Protein AF-A0A8D8B4H6-F1 (afdb_monomer_lite)

Radius of gyration: 25.86 Å; chains: 1; bounding box: 48×28×77 Å

Structure (mmCIF, N/CA/C/O backbone):
data_AF-A0A8D8B4H6-F1
#
_entry.id   AF-A0A8D8B4H6-F1
#
loop_
_atom_site.group_PDB
_atom_site.id
_atom_site.ty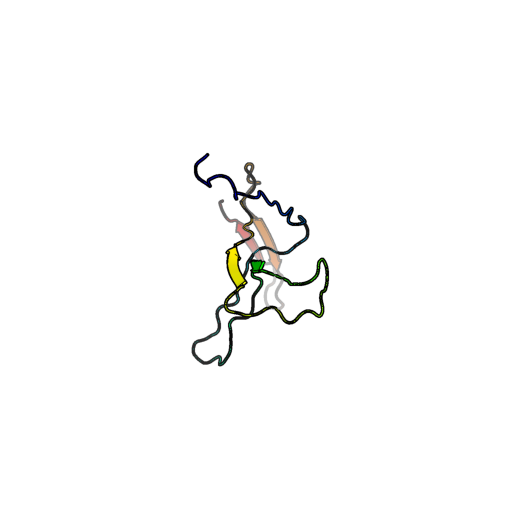pe_symbol
_atom_site.label_atom_id
_atom_site.label_alt_id
_atom_site.label_comp_id
_atom_site.label_asym_id
_atom_site.label_entity_id
_atom_site.label_seq_id
_atom_site.pdbx_PDB_ins_code
_atom_site.Cartn_x
_atom_site.Cartn_y
_atom_site.Cartn_z
_atom_site.occupancy
_atom_site.B_iso_or_equiv
_atom_site.auth_seq_id
_atom_site.auth_comp_id
_atom_site.auth_asym_id
_atom_site.auth_atom_id
_atom_site.pdbx_PDB_model_num
ATOM 1 N N . LYS A 1 1 ? 2.030 12.929 -30.923 1.00 80.94 1 LYS A N 1
ATOM 2 C CA . LYS A 1 1 ? 1.800 12.480 -29.520 1.00 80.94 1 LYS A CA 1
ATOM 3 C C . LYS A 1 1 ? 2.876 13.096 -28.625 1.00 80.94 1 LYS A C 1
ATOM 5 O O . LYS A 1 1 ? 3.975 13.288 -29.121 1.00 80.94 1 LYS A O 1
ATOM 10 N N . LYS A 1 2 ? 2.605 13.389 -27.341 1.00 93.81 2 LYS A N 1
ATOM 11 C CA . LYS A 1 2 ? 3.592 14.022 -26.431 1.00 93.81 2 LYS A CA 1
ATOM 12 C C . LYS A 1 2 ? 4.883 13.198 -26.249 1.00 93.81 2 LYS A C 1
ATOM 14 O O . LYS A 1 2 ? 5.935 13.782 -26.053 1.00 93.81 2 LYS A O 1
ATOM 19 N N . ALA A 1 3 ? 4.795 11.869 -26.339 1.00 91.19 3 ALA A N 1
ATOM 20 C CA . ALA A 1 3 ? 5.911 10.945 -26.108 1.00 91.19 3 ALA A CA 1
ATOM 21 C C . ALA A 1 3 ? 6.768 10.612 -27.354 1.00 91.19 3 ALA A C 1
ATOM 23 O O . ALA A 1 3 ? 7.687 9.810 -27.246 1.00 91.19 3 ALA A O 1
ATOM 24 N N . GLY A 1 4 ? 6.484 11.194 -28.526 1.00 95.88 4 GLY A N 1
ATOM 25 C CA . GLY A 1 4 ? 7.182 10.837 -29.772 1.00 95.88 4 GLY A CA 1
ATOM 26 C C . GLY A 1 4 ? 6.875 9.416 -30.271 1.00 95.88 4 GLY A C 1
ATOM 27 O O . GLY A 1 4 ? 5.870 8.821 -29.870 1.00 95.88 4 GLY A O 1
ATOM 28 N N . ASP A 1 5 ? 7.731 8.901 -31.159 1.00 96.06 5 ASP A N 1
ATOM 29 C CA . ASP A 1 5 ? 7.512 7.641 -31.893 1.00 96.06 5 ASP A CA 1
ATOM 30 C C . ASP A 1 5 ? 7.974 6.386 -31.132 1.00 96.06 5 ASP A C 1
ATOM 32 O O . ASP A 1 5 ? 7.489 5.295 -31.403 1.00 96.06 5 ASP A O 1
ATOM 36 N N . GLN A 1 6 ? 8.862 6.539 -30.144 1.00 94.25 6 GLN A N 1
ATOM 37 C CA . GLN A 1 6 ? 9.387 5.450 -29.298 1.00 94.25 6 GLN A CA 1
ATOM 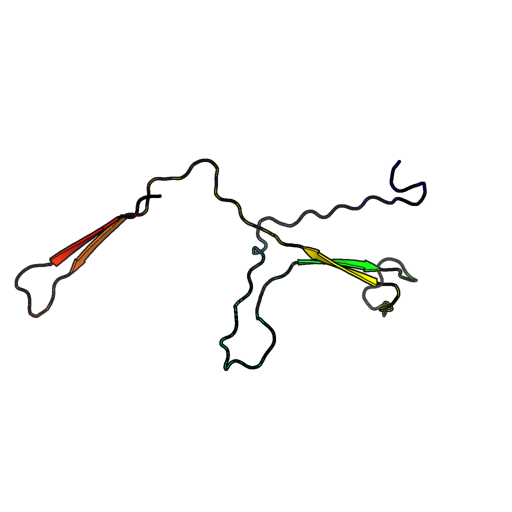38 C C . GLN A 1 6 ? 8.588 5.282 -27.989 1.00 94.25 6 GLN A C 1
ATOM 40 O O . GLN A 1 6 ? 9.084 4.775 -26.985 1.00 94.25 6 GLN A O 1
ATOM 45 N N . GLY A 1 7 ? 7.354 5.790 -27.950 1.00 93.94 7 GLY A N 1
ATOM 46 C CA . GLY A 1 7 ? 6.487 5.688 -26.781 1.00 93.94 7 GLY A CA 1
ATOM 47 C C . GLY A 1 7 ? 5.771 4.341 -26.734 1.00 93.94 7 GLY A C 1
ATOM 48 O O . GLY A 1 7 ? 4.856 4.111 -27.526 1.00 93.94 7 GLY A O 1
ATOM 49 N N . HIS A 1 8 ? 6.122 3.501 -25.762 1.00 94.31 8 HIS A N 1
ATOM 50 C CA . HIS A 1 8 ? 5.491 2.197 -25.548 1.00 94.31 8 HIS A CA 1
ATOM 51 C C . HIS A 1 8 ? 4.586 2.223 -24.304 1.00 94.31 8 HIS A C 1
ATOM 53 O O . HIS A 1 8 ? 5.052 2.588 -23.221 1.00 94.31 8 HIS A O 1
ATOM 59 N N . PRO A 1 9 ? 3.288 1.890 -24.429 1.00 95.44 9 PRO A N 1
ATOM 60 C CA . PRO A 1 9 ? 2.387 1.831 -23.286 1.00 95.44 9 PRO A CA 1
ATOM 61 C C . PRO A 1 9 ? 2.611 0.554 -22.467 1.00 95.44 9 PRO A C 1
ATOM 63 O O . PRO A 1 9 ? 2.918 -0.501 -23.015 1.00 95.44 9 PRO A O 1
ATOM 66 N N . PHE A 1 10 ? 2.381 0.647 -21.160 1.00 95.12 10 PHE A N 1
ATOM 67 C CA . PHE A 1 10 ? 2.344 -0.488 -20.241 1.00 95.12 10 PHE A CA 1
ATOM 68 C C . PHE A 1 10 ? 1.201 -0.300 -19.239 1.00 95.12 10 PHE A C 1
ATOM 70 O O . PHE A 1 10 ? 0.722 0.816 -19.022 1.00 95.12 10 PHE A O 1
ATOM 77 N N . THR A 1 11 ? 0.728 -1.387 -18.636 1.00 96.69 11 THR A N 1
ATOM 78 C CA . THR A 1 11 ? -0.325 -1.360 -17.613 1.00 96.69 11 THR A CA 1
ATOM 79 C C . THR A 1 11 ? -0.119 -2.519 -16.649 1.00 96.69 11 THR A C 1
ATOM 81 O O . THR A 1 11 ? 0.290 -3.601 -17.060 1.00 96.69 11 THR A O 1
ATOM 84 N N . PHE A 1 12 ? -0.398 -2.272 -15.372 1.00 95.56 12 PHE A N 1
ATOM 85 C CA . PHE A 1 12 ? -0.383 -3.279 -14.322 1.00 95.56 12 PHE A CA 1
ATOM 86 C C . PHE A 1 12 ? -1.715 -3.231 -13.584 1.00 95.56 12 PHE A C 1
ATOM 88 O O . PHE A 1 12 ? -2.127 -2.159 -13.137 1.00 95.56 12 PHE A O 1
ATOM 95 N N . ASP A 1 13 ? -2.341 -4.389 -13.409 1.00 96.06 13 ASP A N 1
ATOM 96 C CA . ASP A 1 13 ? -3.500 -4.542 -12.539 1.00 96.06 13 ASP A CA 1
ATOM 97 C C . ASP A 1 13 ? -3.035 -5.039 -11.173 1.00 96.06 13 ASP A C 1
ATOM 99 O O . ASP A 1 13 ? -2.446 -6.113 -11.049 1.00 96.06 13 ASP A O 1
ATOM 103 N N . ILE A 1 14 ? -3.282 -4.246 -10.130 1.00 94.69 14 ILE A N 1
ATOM 104 C CA . ILE A 1 14 ? -2.925 -4.619 -8.760 1.00 94.69 14 ILE A CA 1
ATOM 105 C C . ILE A 1 14 ? -4.072 -5.454 -8.168 1.00 94.69 14 ILE A C 1
ATOM 107 O O . ILE A 1 14 ? -5.183 -4.931 -8.039 1.00 94.69 14 ILE A O 1
ATOM 111 N N . PRO A 1 15 ? -3.839 -6.718 -7.757 1.00 95.19 15 PRO A N 1
ATOM 112 C CA . PRO A 1 15 ? -4.888 -7.541 -7.170 1.00 95.19 15 PRO A CA 1
ATOM 113 C C . PRO A 1 15 ? -5.492 -6.918 -5.905 1.00 95.19 15 PRO A C 1
ATOM 115 O O . PRO A 1 15 ? -4.794 -6.374 -5.046 1.00 95.19 15 PRO A O 1
ATOM 118 N N . VAL A 1 16 ? -6.813 -7.047 -5.760 1.00 91.69 16 VAL A N 1
ATOM 119 C CA . VAL A 1 16 ? -7.582 -6.385 -4.688 1.00 91.69 16 VAL A CA 1
ATOM 120 C C . VAL A 1 16 ? -7.176 -6.867 -3.290 1.00 91.69 16 VAL A C 1
ATOM 122 O O . VAL A 1 16 ? -7.190 -6.088 -2.339 1.00 91.69 16 VAL A O 1
ATOM 125 N N . HIS A 1 17 ? -6.768 -8.133 -3.177 1.00 94.56 17 HIS A N 1
ATOM 126 C CA . HIS A 1 17 ? -6.389 -8.779 -1.919 1.00 94.56 17 HIS A CA 1
ATOM 127 C C . HIS A 1 17 ? -4.982 -8.406 -1.426 1.00 94.56 17 HIS A C 1
ATOM 129 O O . HIS A 1 17 ? -4.586 -8.846 -0.348 1.00 94.56 17 HIS A O 1
ATOM 135 N N . LEU A 1 18 ? -4.220 -7.608 -2.183 1.00 96.56 18 LEU A N 1
ATOM 136 C CA . LEU A 1 18 ? -2.929 -7.125 -1.708 1.00 96.56 18 LEU A CA 1
ATOM 137 C C . LEU A 1 18 ? -3.104 -5.980 -0.693 1.00 96.56 18 LEU A C 1
ATOM 139 O O . LEU A 1 18 ? -4.004 -5.144 -0.842 1.00 96.56 18 LEU A O 1
ATOM 143 N N . PRO A 1 19 ? -2.244 -5.892 0.334 1.00 97.00 19 PRO A N 1
ATOM 144 C CA . PRO A 1 19 ? -2.330 -4.852 1.358 1.00 97.00 19 PRO A CA 1
ATOM 145 C C . PRO A 1 19 ? -2.091 -3.446 0.791 1.00 97.00 19 PRO A C 1
ATOM 147 O O . PRO A 1 19 ? -1.414 -3.270 -0.221 1.00 97.00 19 PRO A O 1
ATOM 150 N N . CYS A 1 20 ? 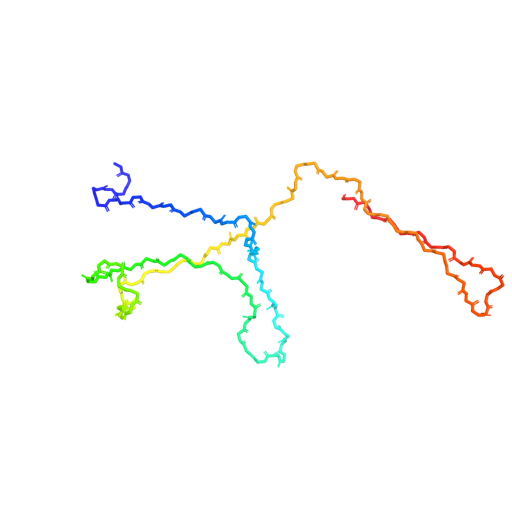-2.648 -2.424 1.441 1.00 97.12 20 CYS A N 1
ATOM 151 C CA . CYS A 1 20 ? -2.329 -1.031 1.117 1.00 97.12 20 CYS A CA 1
ATOM 152 C C . CYS A 1 20 ? -0.905 -0.670 1.556 1.00 97.12 20 CYS A C 1
ATOM 154 O O . CYS A 1 20 ? -0.314 -1.357 2.388 1.00 97.12 20 CYS A O 1
ATOM 156 N N . SER A 1 21 ? -0.373 0.424 1.010 1.00 97.06 21 SER A N 1
ATOM 157 C CA . SER A 1 21 ? 0.928 0.942 1.429 1.00 97.06 21 SER A CA 1
ATOM 158 C C . SER A 1 21 ? 0.854 1.461 2.863 1.00 97.06 21 SER A C 1
ATOM 160 O O . SER A 1 21 ? 0.101 2.395 3.144 1.00 97.06 21 SER A O 1
ATOM 162 N N . VAL A 1 22 ? 1.620 0.844 3.761 1.00 96.50 22 VAL A N 1
ATOM 163 C CA . VAL A 1 22 ? 1.662 1.158 5.196 1.00 96.50 22 VAL A CA 1
ATOM 164 C C . VAL A 1 22 ? 3.096 0.997 5.679 1.00 96.50 22 VAL A C 1
ATOM 166 O O . VAL A 1 22 ? 3.726 -0.018 5.394 1.00 96.50 22 VAL A O 1
ATOM 169 N N . SER A 1 23 ? 3.593 1.960 6.451 1.00 94.25 23 SER A N 1
ATOM 170 C CA . SER A 1 23 ? 4.928 1.902 7.049 1.00 94.25 23 SER A CA 1
ATOM 171 C C . SER A 1 23 ? 4.833 2.164 8.547 1.00 94.25 23 SER A C 1
ATOM 173 O O . SER A 1 23 ? 4.229 3.149 8.974 1.00 94.25 23 SER A O 1
ATOM 175 N N . LEU A 1 24 ? 5.446 1.291 9.340 1.00 92.38 24 LEU A N 1
ATOM 176 C CA . LEU A 1 24 ? 5.656 1.492 10.766 1.00 92.38 24 LEU A CA 1
ATOM 177 C C . LEU A 1 24 ? 6.741 2.550 10.949 1.00 92.38 24 LEU A C 1
ATOM 179 O O . LEU A 1 24 ? 7.849 2.415 10.422 1.00 92.38 24 LEU A O 1
ATOM 183 N N . GLN A 1 25 ? 6.404 3.610 11.678 1.00 89.88 25 GLN A N 1
ATOM 184 C CA . GLN A 1 25 ? 7.365 4.639 12.051 1.00 89.88 25 GLN A CA 1
ATOM 185 C C . GLN A 1 25 ? 8.173 4.137 13.257 1.00 89.88 25 GLN A C 1
ATOM 187 O O . GLN A 1 25 ? 7.560 3.849 14.287 1.00 89.88 25 GLN A O 1
ATOM 192 N N . PRO A 1 26 ? 9.504 3.984 13.133 1.00 89.75 26 PRO A N 1
ATOM 193 C CA . PRO A 1 26 ? 10.354 3.564 14.246 1.00 89.75 26 PRO A CA 1
ATOM 194 C C . PRO A 1 26 ? 10.403 4.638 15.343 1.00 89.75 26 PRO A C 1
ATOM 196 O O . PRO A 1 26 ? 10.269 5.831 15.050 1.00 89.75 26 PRO A O 1
ATOM 199 N N . ALA A 1 27 ? 10.609 4.227 16.597 1.00 91.62 27 ALA A N 1
ATOM 200 C CA . ALA A 1 27 ? 10.893 5.157 17.684 1.00 91.62 27 ALA A CA 1
ATOM 201 C C . ALA A 1 27 ? 12.270 5.823 17.477 1.00 91.62 27 ALA A C 1
ATOM 203 O O . ALA A 1 27 ? 13.116 5.278 16.766 1.00 91.62 27 ALA A O 1
ATOM 204 N N . PRO A 1 28 ? 12.539 6.990 18.090 1.00 89.75 28 PRO A N 1
ATOM 205 C CA . PRO A 1 28 ? 13.845 7.646 17.981 1.00 89.75 28 PRO A CA 1
ATOM 206 C C . PRO A 1 28 ? 15.029 6.758 18.401 1.00 89.75 28 PRO A C 1
ATOM 208 O O . PRO A 1 28 ? 16.121 6.890 17.850 1.00 89.75 28 PRO A O 1
ATOM 211 N N . GLU A 1 29 ? 14.818 5.868 19.371 1.00 92.75 29 GLU A N 1
ATOM 212 C CA . GLU A 1 29 ? 15.793 4.896 19.871 1.00 92.75 29 GLU A CA 1
ATOM 213 C C . GLU A 1 29 ? 15.917 3.622 19.016 1.00 92.75 29 GLU A C 1
ATOM 215 O O . GLU A 1 29 ? 16.876 2.863 19.185 1.00 92.75 29 GLU A O 1
ATOM 220 N N . ASP A 1 30 ? 14.989 3.386 18.085 1.00 89.00 30 ASP A N 1
ATOM 221 C CA . ASP A 1 30 ? 15.003 2.203 17.232 1.00 89.00 30 ASP A CA 1
ATOM 222 C C . ASP A 1 30 ? 16.005 2.380 16.083 1.00 89.00 30 ASP A C 1
ATOM 224 O O . ASP A 1 30 ? 15.846 3.210 15.184 1.00 89.00 30 ASP A O 1
ATOM 228 N N . ALA A 1 31 ? 17.043 1.544 16.065 1.00 82.62 31 ALA A N 1
ATOM 229 C CA . ALA A 1 31 ? 17.977 1.472 14.949 1.00 82.62 31 ALA A CA 1
ATOM 230 C C . ALA A 1 31 ? 17.437 0.544 13.849 1.00 82.62 31 ALA A C 1
ATOM 232 O O . ALA A 1 31 ? 17.218 -0.645 14.076 1.00 82.62 31 ALA A O 1
ATOM 233 N N . GLY A 1 32 ? 17.280 1.050 12.625 1.00 79.81 32 GLY A N 1
ATOM 234 C CA . GLY A 1 32 ? 16.915 0.215 11.480 1.00 79.81 32 GLY A CA 1
ATOM 235 C C . GLY A 1 32 ? 16.215 0.967 10.357 1.00 79.81 32 GLY A C 1
ATOM 236 O O . GLY A 1 32 ? 15.997 2.174 10.420 1.00 79.81 32 GLY A O 1
ATOM 237 N N . LYS A 1 33 ? 15.869 0.234 9.294 1.00 78.81 33 LYS A N 1
ATOM 238 C CA . LYS A 1 33 ? 14.990 0.751 8.239 1.00 78.81 33 LYS A CA 1
ATOM 239 C C . LYS A 1 33 ? 13.529 0.611 8.681 1.00 78.81 33 LYS A C 1
ATOM 241 O O . LYS A 1 33 ? 13.211 -0.395 9.317 1.00 78.81 33 LYS A O 1
ATOM 246 N N . PRO A 1 34 ? 12.642 1.549 8.306 1.00 82.75 34 PRO A N 1
ATOM 247 C CA . PRO A 1 34 ? 11.209 1.403 8.533 1.00 82.75 34 PRO A CA 1
ATOM 248 C C . PRO A 1 34 ? 10.692 0.067 7.990 1.00 82.75 34 PRO A C 1
ATOM 250 O O . PRO A 1 34 ? 11.055 -0.347 6.887 1.00 82.75 34 PRO A O 1
ATOM 253 N N . CYS A 1 35 ? 9.849 -0.604 8.772 1.00 90.62 35 CYS A N 1
ATOM 254 C CA . CYS A 1 35 ? 9.170 -1.825 8.354 1.00 90.62 35 CYS A CA 1
ATOM 255 C C . CYS A 1 35 ? 7.847 -1.441 7.694 1.00 90.62 35 CYS A C 1
ATOM 257 O O . CYS A 1 35 ? 7.060 -0.698 8.277 1.00 90.62 35 CYS A O 1
ATOM 259 N N . GLY A 1 36 ? 7.589 -1.914 6.481 1.00 94.19 36 GLY A N 1
ATOM 260 C CA . GLY A 1 36 ? 6.389 -1.520 5.763 1.00 94.19 36 GLY A CA 1
ATOM 261 C C . GLY A 1 36 ? 6.179 -2.262 4.459 1.00 94.19 36 GLY A C 1
ATOM 262 O O . GLY A 1 36 ? 7.001 -3.071 4.031 1.00 94.19 36 GLY A O 1
ATOM 263 N N . VAL A 1 37 ? 5.044 -1.956 3.846 1.00 95.81 37 VAL A N 1
ATOM 264 C CA . VAL A 1 37 ? 4.642 -2.415 2.524 1.00 95.81 37 VAL A CA 1
ATOM 265 C C . VAL A 1 37 ? 4.670 -1.217 1.584 1.00 95.81 37 VAL A C 1
ATOM 267 O O . VAL A 1 37 ? 3.891 -0.280 1.753 1.00 95.81 37 VAL A O 1
ATOM 270 N N . ASP A 1 38 ? 5.509 -1.293 0.557 1.00 94.88 38 ASP A N 1
ATOM 271 C CA . ASP A 1 38 ? 5.598 -0.320 -0.530 1.00 94.88 38 ASP A CA 1
ATOM 272 C C . ASP A 1 38 ? 5.448 -1.029 -1.878 1.00 94.88 38 ASP A C 1
ATOM 274 O O . ASP A 1 38 ? 5.757 -2.214 -2.009 1.00 94.88 38 ASP A O 1
ATOM 278 N N . TYR A 1 39 ? 4.979 -0.299 -2.890 1.00 96.56 39 TYR A N 1
ATOM 279 C CA . TYR A 1 39 ? 4.900 -0.797 -4.261 1.00 96.56 39 TYR A CA 1
ATOM 280 C C . TYR A 1 39 ? 5.947 -0.067 -5.102 1.00 96.56 39 TYR A C 1
ATOM 282 O O . TYR A 1 39 ? 5.962 1.161 -5.146 1.00 96.56 39 TYR A O 1
ATOM 290 N N . GLU A 1 40 ? 6.821 -0.810 -5.777 1.00 96.19 40 GLU A N 1
ATOM 291 C CA . GLU A 1 40 ? 7.845 -0.261 -6.671 1.00 96.19 40 GLU A CA 1
ATOM 292 C C . GLU A 1 40 ? 7.533 -0.670 -8.112 1.00 96.19 40 GLU A C 1
ATOM 294 O O . GLU A 1 40 ? 7.433 -1.855 -8.425 1.00 96.19 40 GLU A O 1
ATOM 299 N N . VAL A 1 41 ? 7.404 0.317 -9.000 1.00 96.50 41 VAL A N 1
ATOM 300 C CA . VAL A 1 41 ? 7.427 0.097 -10.447 1.00 96.50 41 VAL A CA 1
ATOM 301 C C . VAL A 1 41 ? 8.869 0.241 -10.905 1.00 96.50 41 VAL A C 1
ATOM 303 O O . VAL A 1 41 ? 9.489 1.291 -10.721 1.00 96.50 41 VAL A O 1
ATOM 306 N N . LYS A 1 42 ? 9.402 -0.819 -11.509 1.00 94.44 42 LYS A N 1
ATOM 307 C CA . LYS A 1 42 ? 10.769 -0.874 -12.021 1.00 94.44 42 LYS A CA 1
ATOM 308 C C . LYS A 1 42 ? 10.730 -1.146 -13.519 1.00 94.44 42 LYS A C 1
ATOM 310 O O . LYS A 1 42 ? 10.098 -2.107 -13.944 1.00 94.44 42 LYS A O 1
ATOM 315 N N . ALA A 1 43 ? 11.435 -0.331 -14.293 1.00 94.12 43 ALA A N 1
ATOM 316 C CA . ALA A 1 43 ? 11.698 -0.597 -15.702 1.00 94.12 43 ALA A CA 1
ATOM 317 C C . ALA A 1 43 ? 13.207 -0.645 -15.934 1.00 94.12 43 ALA A C 1
ATOM 319 O O . ALA A 1 43 ? 13.975 0.035 -15.246 1.00 94.12 43 ALA A O 1
ATOM 320 N N . TYR A 1 44 ? 13.627 -1.500 -16.857 1.00 93.38 44 TYR A N 1
ATOM 321 C CA . TYR A 1 44 ? 15.032 -1.711 -17.152 1.00 93.38 44 TYR A CA 1
ATOM 322 C C . TYR A 1 44 ? 15.251 -2.211 -18.577 1.00 93.38 44 TYR A C 1
ATOM 324 O O . TYR A 1 44 ? 14.320 -2.705 -19.209 1.00 93.38 44 TYR A O 1
ATOM 332 N N . ILE A 1 45 ? 16.484 -2.071 -19.063 1.00 92.06 45 ILE A N 1
ATOM 333 C CA . ILE A 1 45 ? 16.942 -2.672 -20.319 1.00 92.06 45 ILE A CA 1
ATOM 334 C C . ILE A 1 45 ? 17.578 -4.028 -19.989 1.00 92.06 45 ILE A C 1
ATOM 336 O O . ILE A 1 45 ? 18.401 -4.113 -19.076 1.00 92.06 45 ILE A O 1
ATOM 340 N N . ALA A 1 46 ? 17.171 -5.070 -20.711 1.00 89.88 46 ALA A N 1
ATOM 341 C CA . ALA A 1 46 ? 17.673 -6.439 -20.594 1.00 89.88 46 ALA A CA 1
ATOM 342 C C . ALA A 1 46 ? 18.238 -6.903 -21.941 1.00 89.88 46 ALA A C 1
ATOM 344 O O . ALA A 1 46 ? 17.828 -6.388 -22.986 1.00 89.88 46 ALA A O 1
ATOM 345 N N . ASN A 1 47 ? 19.177 -7.848 -21.918 1.00 88.00 47 ASN A N 1
ATOM 346 C CA . ASN A 1 47 ? 19.733 -8.436 -23.136 1.00 88.00 47 ASN A CA 1
ATOM 347 C C . ASN A 1 47 ? 18.889 -9.613 -23.640 1.00 88.00 47 ASN A C 1
ATOM 349 O O . ASN A 1 47 ? 18.845 -9.847 -24.847 1.00 88.00 47 ASN A O 1
ATOM 353 N N . GLU A 1 48 ? 18.220 -10.332 -22.735 1.00 86.81 48 GLU A N 1
ATOM 354 C CA . GLU A 1 48 ? 17.347 -11.462 -23.058 1.00 86.81 48 GLU A CA 1
ATOM 355 C C . GLU A 1 48 ? 15.928 -11.238 -22.514 1.00 86.81 48 GLU A C 1
ATOM 357 O O . GLU A 1 48 ? 15.729 -10.686 -21.431 1.00 86.81 48 GLU A O 1
ATOM 362 N N . GLU A 1 49 ? 14.921 -11.672 -23.274 1.00 82.75 49 GLU A N 1
ATOM 363 C CA . GLU A 1 49 ? 13.528 -11.646 -22.822 1.00 82.75 49 GLU A CA 1
ATOM 364 C C . GLU A 1 49 ? 13.307 -12.675 -21.699 1.00 82.75 49 GL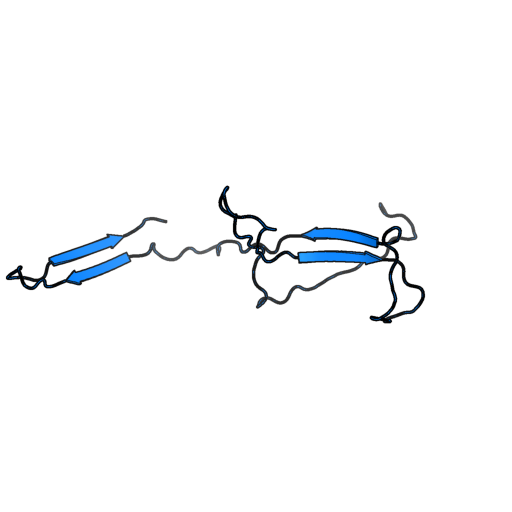U A C 1
ATOM 366 O O . GLU A 1 49 ? 13.820 -13.792 -21.757 1.00 82.75 49 GLU A O 1
ATOM 371 N N . ASP A 1 50 ? 12.540 -12.294 -20.672 1.00 80.12 50 ASP A N 1
ATOM 372 C CA . ASP A 1 50 ? 12.100 -13.145 -19.552 1.00 80.12 50 ASP A CA 1
ATOM 373 C C . ASP A 1 50 ? 13.204 -13.860 -18.742 1.00 80.12 50 ASP A C 1
ATOM 375 O O . ASP A 1 50 ? 12.924 -14.782 -17.968 1.00 80.12 50 ASP A O 1
ATOM 379 N N . ASN A 1 51 ? 14.460 -13.412 -18.834 1.00 85.50 51 ASN A N 1
ATOM 380 C CA . ASN A 1 51 ? 15.550 -13.963 -18.034 1.00 85.50 51 ASN A CA 1
ATOM 381 C C . ASN A 1 51 ? 15.590 -13.344 -16.622 1.00 85.50 51 ASN A C 1
ATOM 383 O O . ASN A 1 51 ? 16.160 -12.279 -16.385 1.00 85.50 51 ASN A O 1
ATOM 387 N N . ILE A 1 52 ? 14.991 -14.045 -15.657 1.00 76.88 52 ILE A N 1
ATOM 388 C CA . ILE A 1 52 ? 14.893 -13.609 -14.252 1.00 76.88 52 ILE A CA 1
ATOM 389 C C . ILE A 1 52 ? 16.269 -13.573 -13.557 1.00 76.88 52 ILE A C 1
ATOM 391 O O . ILE A 1 52 ? 16.463 -12.801 -12.614 1.00 76.88 52 ILE A O 1
ATOM 395 N N . ASP A 1 53 ? 17.227 -14.373 -14.031 1.00 82.69 53 ASP A N 1
ATOM 396 C CA . ASP A 1 53 ? 18.574 -14.465 -13.463 1.00 82.69 53 ASP A CA 1
ATOM 397 C C . ASP A 1 53 ? 19.542 -13.427 -14.062 1.00 82.69 53 ASP A C 1
ATOM 399 O O . ASP A 1 53 ? 20.668 -13.268 -13.573 1.00 82.69 53 ASP A O 1
ATOM 403 N N . GLU A 1 54 ? 19.125 -12.688 -15.100 1.00 85.06 54 GLU A N 1
ATOM 404 C CA . GLU A 1 54 ? 19.953 -11.656 -15.714 1.00 85.06 54 GLU A CA 1
ATOM 405 C C . GLU A 1 54 ? 20.265 -10.539 -14.708 1.00 85.06 54 GLU A C 1
ATOM 407 O O . GLU A 1 54 ? 19.399 -9.897 -14.099 1.00 85.06 54 GLU A O 1
ATOM 412 N N . LYS A 1 55 ? 21.558 -10.250 -14.556 1.00 86.44 55 LYS A N 1
ATOM 413 C CA . LYS A 1 55 ? 22.014 -9.155 -13.709 1.00 86.44 55 LYS A CA 1
ATOM 414 C C . LYS A 1 55 ? 21.860 -7.819 -14.433 1.00 86.44 55 LYS A C 1
ATOM 416 O O . LYS A 1 55 ? 22.794 -7.320 -15.051 1.00 86.44 55 LYS A O 1
ATOM 421 N N . VAL A 1 56 ? 20.698 -7.204 -14.255 1.00 89.06 56 VAL A N 1
ATOM 422 C CA . VAL A 1 56 ? 20.387 -5.867 -14.772 1.00 89.06 56 VAL A CA 1
ATOM 423 C C . VAL A 1 56 ? 21.302 -4.796 -14.165 1.00 89.06 56 VAL A C 1
ATOM 425 O O . VAL A 1 56 ? 21.451 -4.690 -12.939 1.00 89.06 56 VAL A O 1
ATOM 428 N N . GLU A 1 57 ? 21.878 -3.943 -15.012 1.00 89.44 57 GLU A N 1
ATOM 429 C CA . GLU A 1 57 ? 22.701 -2.824 -14.564 1.00 89.44 57 GLU A CA 1
ATOM 430 C C . GLU A 1 57 ? 21.877 -1.702 -13.908 1.00 89.44 57 GLU A C 1
ATOM 432 O O . GLU A 1 57 ? 20.783 -1.337 -14.343 1.00 89.44 57 GLU A O 1
ATOM 437 N N . LYS A 1 58 ? 22.436 -1.077 -12.861 1.00 89.62 58 LYS A N 1
ATOM 438 C CA . LYS A 1 58 ? 21.770 0.040 -12.164 1.00 89.62 58 LYS A CA 1
ATOM 439 C C . LYS A 1 58 ? 21.576 1.271 -13.052 1.00 89.62 58 LYS A C 1
ATOM 441 O O . LYS A 1 58 ? 20.601 1.983 -12.849 1.00 89.62 58 LYS A O 1
ATOM 446 N N . LYS A 1 59 ? 22.498 1.529 -13.988 1.00 93.88 59 LYS A N 1
ATOM 447 C CA . LYS A 1 59 ? 22.436 2.682 -14.904 1.00 93.88 59 LYS A CA 1
ATOM 448 C C . LYS A 1 59 ? 21.265 2.584 -15.889 1.00 93.88 59 LYS A C 1
ATOM 450 O O . LYS A 1 59 ? 20.704 3.608 -16.255 1.00 93.88 59 LYS A O 1
ATOM 455 N N . ASP A 1 60 ? 20.868 1.358 -16.221 1.00 93.50 60 ASP A N 1
ATOM 456 C CA . ASP A 1 60 ? 19.805 1.054 -17.180 1.00 93.50 60 ASP A CA 1
ATOM 457 C C . ASP A 1 60 ? 18.477 0.744 -16.480 1.00 93.50 60 ASP A C 1
ATOM 459 O O . ASP A 1 60 ? 17.547 0.244 -17.101 1.00 93.50 60 ASP A O 1
ATOM 463 N N . THR A 1 61 ? 18.381 1.020 -15.176 1.00 93.75 61 THR A N 1
ATOM 464 C CA . THR A 1 61 ? 17.187 0.788 -14.364 1.00 93.75 61 THR A CA 1
ATOM 465 C C . THR A 1 61 ? 16.610 2.115 -13.885 1.00 93.75 61 THR A C 1
ATOM 467 O O . THR A 1 61 ? 17.292 2.879 -13.203 1.00 93.75 61 THR A O 1
ATOM 470 N N . CYS A 1 62 ? 15.314 2.331 -14.098 1.00 95.44 62 CYS A N 1
ATOM 471 C CA . CYS A 1 62 ? 14.554 3.355 -13.387 1.00 95.44 62 CYS A CA 1
ATOM 472 C C . CYS A 1 62 ? 13.566 2.715 -12.400 1.00 95.44 62 CYS A C 1
ATOM 474 O O . CYS A 1 62 ? 13.071 1.604 -12.603 1.00 95.44 62 CYS A O 1
ATOM 476 N N . ARG A 1 63 ? 13.324 3.404 -11.280 1.00 95.88 63 ARG A N 1
ATOM 477 C CA . ARG A 1 63 ? 12.451 2.944 -10.193 1.00 95.88 63 ARG A CA 1
ATOM 478 C C . ARG A 1 63 ? 11.551 4.079 -9.748 1.00 95.88 63 ARG A C 1
ATOM 480 O O . ARG A 1 63 ? 12.020 5.205 -9.586 1.00 95.88 63 ARG A O 1
ATOM 487 N N . LEU A 1 64 ? 10.285 3.768 -9.518 1.00 97.19 64 LEU A N 1
ATOM 488 C CA . LEU A 1 64 ? 9.301 4.695 -8.986 1.00 97.19 64 LEU A CA 1
ATOM 489 C C . LEU A 1 64 ? 8.496 3.995 -7.895 1.00 97.19 64 LEU A C 1
ATOM 491 O O . LEU A 1 64 ? 7.817 3.004 -8.157 1.00 97.19 64 LEU A O 1
ATOM 495 N N . ILE A 1 65 ? 8.551 4.532 -6.678 1.00 96.12 65 ILE A N 1
ATOM 496 C CA . ILE A 1 65 ? 7.686 4.078 -5.589 1.00 96.12 65 ILE A CA 1
ATOM 497 C C . ILE A 1 65 ? 6.293 4.673 -5.803 1.00 96.12 65 ILE A C 1
ATOM 499 O O . ILE A 1 65 ? 6.140 5.885 -5.974 1.00 96.12 65 ILE A O 1
ATOM 503 N N . ILE A 1 66 ? 5.277 3.817 -5.782 1.00 96.94 66 ILE A N 1
ATOM 504 C CA . ILE A 1 66 ? 3.860 4.174 -5.862 1.00 96.94 66 ILE A CA 1
ATOM 505 C C . ILE A 1 66 ? 3.130 3.697 -4.603 1.00 96.94 66 ILE A C 1
ATOM 507 O O . ILE A 1 66 ? 3.635 2.873 -3.842 1.00 96.94 66 ILE A O 1
ATOM 511 N N . ARG A 1 67 ? 1.922 4.223 -4.368 1.00 96.69 67 ARG A N 1
ATOM 512 C CA . ARG A 1 67 ? 1.116 3.863 -3.196 1.00 96.69 67 ARG A CA 1
ATOM 513 C C . ARG A 1 67 ? -0.213 3.249 -3.594 1.00 96.69 67 ARG A C 1
ATOM 515 O O . ARG A 1 67 ? -0.952 3.838 -4.379 1.00 96.69 67 ARG A O 1
ATOM 522 N N . LYS A 1 68 ? -0.549 2.125 -2.964 1.00 96.81 68 LYS A N 1
ATOM 523 C CA . LYS A 1 68 ? -1.916 1.598 -2.941 1.00 96.81 68 LYS A CA 1
ATOM 524 C C . LYS A 1 68 ? -2.640 2.207 -1.745 1.00 96.81 68 LYS A C 1
ATOM 526 O O . LYS A 1 68 ? -2.267 1.933 -0.607 1.00 96.81 68 LYS A O 1
ATOM 531 N N . ILE A 1 69 ? -3.648 3.038 -2.001 1.00 95.50 69 ILE A N 1
ATOM 532 C CA . ILE A 1 69 ? -4.414 3.752 -0.970 1.00 95.50 69 ILE A CA 1
ATOM 533 C C . ILE A 1 69 ? -5.852 3.234 -0.970 1.00 95.50 69 ILE A C 1
ATOM 535 O O . ILE A 1 69 ? -6.485 3.160 -2.022 1.00 95.50 69 ILE A O 1
ATOM 539 N N . GLN A 1 70 ? -6.369 2.899 0.212 1.00 94.38 70 GLN A N 1
ATOM 540 C CA . GLN A 1 70 ? -7.786 2.607 0.398 1.00 94.38 70 GLN A CA 1
ATOM 541 C C . GLN A 1 70 ? -8.539 3.909 0.667 1.00 94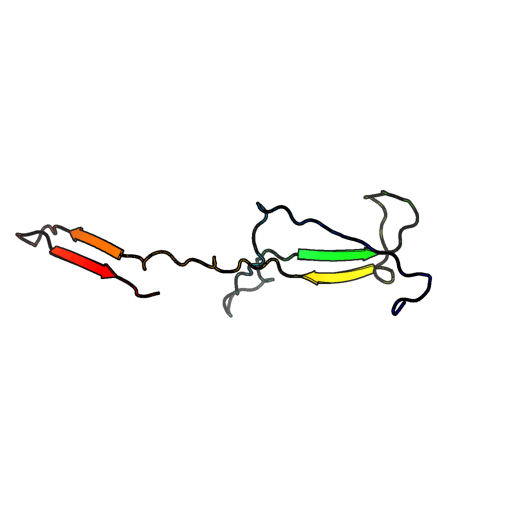.38 70 GLN A C 1
ATOM 543 O O . GLN A 1 70 ? -8.239 4.618 1.626 1.00 94.38 70 GLN A O 1
ATOM 548 N N . TYR A 1 71 ? -9.540 4.197 -0.157 1.00 92.19 71 TYR A N 1
ATOM 549 C CA . TYR A 1 71 ? -10.481 5.286 0.089 1.00 92.19 71 TYR A CA 1
ATOM 550 C C . TYR A 1 71 ? -11.658 4.793 0.932 1.00 92.19 71 TYR A C 1
ATOM 552 O O . TYR A 1 71 ? -12.019 3.611 0.883 1.00 92.19 71 TYR A O 1
ATOM 560 N N . ALA A 1 72 ? -12.261 5.703 1.699 1.00 89.75 72 ALA A N 1
ATOM 561 C CA . ALA A 1 72 ? -13.514 5.419 2.383 1.00 89.75 72 ALA A CA 1
ATOM 562 C C . ALA A 1 72 ? -14.625 5.141 1.349 1.00 89.75 72 ALA A C 1
ATOM 564 O O . ALA A 1 72 ? -14.658 5.800 0.304 1.00 89.75 72 ALA A O 1
ATOM 565 N N . PRO A 1 73 ? -15.535 4.187 1.611 1.00 89.44 73 PRO A N 1
ATOM 566 C CA . PRO A 1 73 ? -16.733 4.011 0.798 1.00 89.44 73 PRO A CA 1
ATOM 567 C C . PRO A 1 73 ? -17.582 5.289 0.764 1.00 89.44 73 PRO A C 1
ATOM 569 O O . PRO A 1 73 ? -17.588 6.055 1.727 1.00 89.44 73 PRO A O 1
ATOM 572 N N . ALA A 1 74 ? -18.326 5.496 -0.328 1.00 88.25 74 ALA A N 1
ATOM 573 C CA . ALA A 1 74 ? -19.196 6.665 -0.490 1.00 88.25 74 ALA A CA 1
ATOM 574 C C . ALA A 1 74 ? -20.316 6.717 0.564 1.00 88.25 74 ALA A C 1
ATOM 576 O O . ALA A 1 74 ? -20.669 7.789 1.047 1.00 88.25 74 ALA A O 1
ATOM 577 N N . GLU A 1 75 ? -20.845 5.553 0.942 1.00 87.25 75 GLU A N 1
ATOM 578 C CA . GLU A 1 75 ? -21.834 5.425 2.004 1.00 87.25 75 GLU A CA 1
ATOM 579 C C . GLU A 1 75 ? -21.156 5.026 3.308 1.00 87.25 75 GLU A C 1
ATOM 581 O O . GLU A 1 75 ? -20.581 3.945 3.463 1.00 87.25 75 GLU A O 1
ATOM 586 N N . LEU A 1 76 ? -21.241 5.926 4.277 1.00 81.69 76 LEU A N 1
ATOM 587 C CA . LEU A 1 76 ? -20.761 5.692 5.620 1.00 81.69 76 LEU A CA 1
ATOM 588 C C . LEU A 1 76 ? -21.927 5.150 6.461 1.00 81.69 76 LEU A C 1
ATOM 590 O O . LEU A 1 76 ? -22.920 5.834 6.661 1.00 81.69 76 LEU A O 1
ATOM 594 N N . ALA A 1 77 ? -21.776 3.940 7.014 1.00 85.00 77 ALA A N 1
ATOM 595 C CA . ALA A 1 77 ? -22.688 3.372 8.025 1.00 85.00 77 ALA A CA 1
ATOM 596 C C . ALA A 1 77 ? -22.887 4.290 9.260 1.00 85.00 77 ALA A C 1
ATOM 598 O O . ALA A 1 77 ? -22.213 5.306 9.391 1.00 85.00 77 ALA A O 1
ATOM 599 N N . ALA A 1 78 ? -23.742 3.932 10.217 1.00 86.75 78 ALA A N 1
ATOM 600 C CA . ALA A 1 78 ? -23.782 4.651 11.495 1.00 86.75 78 ALA A CA 1
ATOM 601 C C . ALA A 1 78 ? -22.420 4.591 12.224 1.00 86.75 78 ALA A C 1
ATOM 603 O O . ALA A 1 78 ? -21.607 3.693 11.980 1.00 86.75 78 ALA A O 1
ATOM 604 N N . GL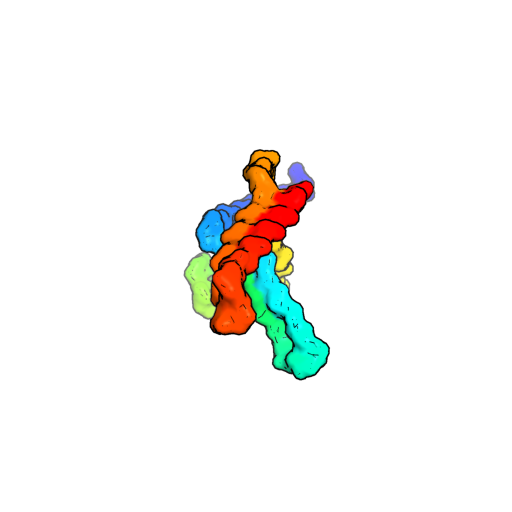Y A 1 79 ? -22.151 5.573 13.088 1.00 87.44 79 GLY A N 1
ATOM 605 C CA . GLY A 1 79 ? -20.963 5.575 13.942 1.00 87.44 79 GLY A CA 1
ATOM 606 C C . GLY A 1 79 ? -20.949 4.379 14.904 1.00 87.44 79 GLY A C 1
ATOM 607 O O . GLY A 1 79 ? -22.013 3.844 15.236 1.00 87.44 79 GLY A O 1
ATOM 608 N N . PRO A 1 80 ? -19.763 3.910 15.326 1.00 93.31 80 PRO A N 1
ATOM 609 C CA . PRO A 1 80 ? -19.663 2.767 16.218 1.00 93.31 80 PRO A CA 1
ATOM 610 C C . PRO A 1 80 ? -20.265 3.096 17.588 1.00 93.31 80 PRO A C 1
ATOM 612 O O . PRO A 1 80 ? -20.096 4.199 18.117 1.00 93.31 80 PRO A O 1
ATOM 615 N N . LYS A 1 81 ? -20.947 2.105 18.163 1.00 93.56 81 LYS A N 1
ATOM 616 C CA . LYS A 1 81 ? -21.463 2.126 19.531 1.00 93.56 81 LYS A CA 1
ATOM 617 C C . LYS A 1 81 ? -21.054 0.849 20.249 1.00 93.56 81 LYS A C 1
ATOM 619 O O . LYS A 1 81 ? -21.034 -0.218 19.634 1.00 93.56 81 LYS A O 1
ATOM 624 N N . ALA A 1 82 ? -20.715 0.966 21.523 1.00 95.00 82 ALA A N 1
ATOM 625 C CA . ALA A 1 82 ? -20.348 -0.152 22.372 1.00 95.00 82 ALA A CA 1
ATOM 626 C C . ALA A 1 82 ? -20.954 0.027 23.764 1.00 95.00 82 ALA A C 1
ATOM 628 O O . ALA A 1 82 ? -20.762 1.064 24.395 1.00 95.00 82 ALA A O 1
ATOM 629 N N . ASP A 1 83 ? -21.617 -1.021 24.245 1.00 95.94 83 ASP A N 1
ATOM 630 C CA . ASP A 1 83 ? -22.247 -1.079 25.559 1.00 95.94 83 ASP A CA 1
ATOM 631 C C . ASP A 1 83 ? -21.635 -2.217 26.371 1.00 95.94 83 ASP A C 1
ATOM 633 O O . ASP A 1 83 ? -21.570 -3.364 25.921 1.00 95.94 83 ASP A O 1
ATOM 637 N N . ILE A 1 84 ? -21.180 -1.914 27.582 1.00 95.56 84 ILE A N 1
ATOM 638 C CA . ILE A 1 84 ? -20.598 -2.883 28.507 1.00 95.56 84 ILE A CA 1
ATOM 639 C C . ILE A 1 84 ? -21.349 -2.798 29.824 1.00 95.56 84 ILE A C 1
ATOM 641 O O . ILE A 1 84 ? -21.573 -1.719 30.356 1.00 95.56 84 ILE A O 1
ATOM 645 N N . ASN A 1 85 ? -21.689 -3.952 30.393 1.00 94.88 85 ASN A N 1
ATOM 646 C CA . ASN A 1 85 ? -22.232 -4.030 31.740 1.00 94.88 85 ASN A CA 1
ATOM 647 C C . ASN A 1 85 ? -21.326 -4.912 32.600 1.00 94.88 85 ASN A C 1
ATOM 649 O O . ASN A 1 85 ? -21.211 -6.115 32.350 1.00 94.88 85 ASN A O 1
ATOM 653 N N . LYS A 1 86 ? -20.629 -4.318 33.575 1.00 95.44 86 LYS A N 1
ATOM 654 C CA . LYS A 1 86 ? -19.605 -5.018 34.360 1.00 95.44 86 LYS A CA 1
ATOM 655 C C . LYS A 1 86 ? -19.978 -5.081 35.833 1.00 95.44 86 LYS A C 1
ATOM 657 O O . LYS A 1 86 ? -20.190 -4.059 36.476 1.00 95.44 86 LYS A O 1
ATOM 662 N N . GLN A 1 87 ? -20.005 -6.293 36.378 1.00 94.62 87 GLN A N 1
ATOM 663 C CA . GLN A 1 87 ? -20.106 -6.521 37.816 1.00 94.62 87 GLN A CA 1
ATOM 664 C C . GLN A 1 87 ? -18.709 -6.644 38.427 1.00 94.62 87 GLN A C 1
ATOM 666 O O . GLN A 1 87 ? -17.842 -7.339 37.889 1.00 94.62 87 GLN A O 1
ATOM 671 N N . PHE A 1 88 ? -18.507 -5.971 39.555 1.00 92.62 88 PHE A N 1
ATOM 672 C CA . PHE A 1 88 ? -17.272 -6.013 40.331 1.00 92.62 88 PHE A CA 1
ATOM 673 C C . PHE A 1 88 ? -17.539 -6.710 41.660 1.00 92.62 88 PHE A C 1
ATOM 675 O O . PHE A 1 88 ? -18.634 -6.601 42.199 1.00 92.62 88 PHE A O 1
ATOM 682 N N . ILE A 1 89 ? -16.532 -7.395 42.208 1.00 94.19 89 ILE A N 1
ATOM 683 C CA . ILE A 1 89 ? -16.646 -8.112 43.493 1.00 94.19 89 ILE A CA 1
ATOM 684 C C . ILE A 1 89 ? -17.092 -7.166 44.622 1.00 94.19 89 ILE A C 1
ATOM 686 O O . ILE A 1 89 ? -17.791 -7.576 45.539 1.00 94.19 89 ILE A O 1
ATOM 690 N N . THR A 1 90 ? -16.705 -5.893 44.536 1.00 91.06 90 THR A N 1
ATOM 691 C CA . THR A 1 90 ? -17.010 -4.846 45.517 1.00 91.06 90 THR A CA 1
ATOM 692 C C . THR A 1 90 ? -18.310 -4.086 45.246 1.00 91.06 90 THR A C 1
ATOM 694 O O . THR A 1 90 ? -18.667 -3.224 46.043 1.00 91.06 90 THR A O 1
ATOM 697 N N . ALA A 1 91 ? -18.995 -4.348 44.129 1.00 88.00 91 ALA A N 1
ATOM 698 C CA . ALA A 1 91 ? -20.204 -3.633 43.738 1.00 88.00 91 ALA A CA 1
ATOM 699 C C . ALA A 1 91 ? -21.428 -4.553 43.816 1.00 88.00 91 ALA A C 1
ATOM 701 O O . ALA A 1 91 ? -21.494 -5.578 43.138 1.00 88.00 91 ALA A O 1
ATOM 702 N N . ASP A 1 92 ? -22.439 -4.132 44.578 1.00 90.06 92 ASP A N 1
ATOM 703 C CA . ASP A 1 92 ? -23.691 -4.884 44.745 1.00 90.06 92 ASP A CA 1
ATOM 704 C C . ASP A 1 92 ? -24.512 -4.982 43.448 1.00 90.06 92 ASP A C 1
ATOM 706 O O . ASP A 1 92 ? -25.385 -5.841 43.317 1.00 90.06 92 ASP A O 1
ATOM 710 N N . LYS A 1 93 ? -24.257 -4.092 42.478 1.00 92.81 93 LYS A N 1
ATOM 711 C CA . LYS A 1 93 ? -24.945 -4.047 41.183 1.00 92.81 93 LYS A CA 1
ATOM 712 C C . LYS A 1 93 ? -23.956 -3.903 40.020 1.00 92.81 93 LYS A C 1
ATOM 714 O O . LYS A 1 93 ? -22.919 -3.257 40.184 1.00 92.81 93 LYS A O 1
ATOM 719 N N . PRO A 1 94 ? -24.279 -4.464 38.840 1.00 92.38 94 PRO A N 1
ATOM 720 C CA . PRO A 1 94 ? -23.529 -4.221 37.613 1.00 92.38 94 PRO A CA 1
ATOM 721 C C . PRO A 1 94 ? -23.518 -2.736 37.230 1.00 92.38 94 PRO A C 1
ATOM 723 O O . PRO A 1 94 ? -24.518 -2.037 37.408 1.00 92.38 94 PRO A O 1
ATOM 726 N N . ILE A 1 95 ? -22.390 -2.270 36.697 1.00 95.25 95 ILE A N 1
ATOM 727 C CA . ILE A 1 95 ? -22.196 -0.899 36.225 1.00 95.25 95 ILE A CA 1
ATOM 728 C C . ILE A 1 95 ? -22.286 -0.893 34.690 1.00 95.25 95 ILE A C 1
ATOM 730 O O . ILE A 1 95 ? -21.414 -1.489 34.044 1.00 95.25 95 ILE A O 1
ATOM 734 N N . PRO A 1 96 ? -23.305 -0.237 34.099 1.00 94.69 96 PRO A N 1
ATOM 735 C CA . PRO A 1 96 ? -23.404 -0.055 32.658 1.00 94.69 96 PRO A CA 1
ATOM 736 C C . PRO A 1 96 ? -22.528 1.112 32.180 1.00 94.69 96 PRO A C 1
ATOM 738 O O . PRO A 1 96 ? -22.442 2.152 32.834 1.00 94.69 96 PRO A O 1
ATOM 741 N N . MET A 1 97 ? -21.907 0.946 31.017 1.00 95.88 97 MET A N 1
ATOM 742 C CA . MET A 1 97 ? -21.125 1.957 30.317 1.00 95.88 97 MET A CA 1
ATOM 743 C C . MET A 1 97 ? -21.433 1.880 28.821 1.00 95.88 97 MET A C 1
ATOM 745 O O . MET A 1 97 ? -21.247 0.827 28.216 1.00 95.88 97 MET A O 1
ATOM 749 N N . GLU A 1 98 ? -21.867 2.997 28.242 1.00 96.38 98 GLU A N 1
ATOM 750 C CA . GLU A 1 98 ? -22.092 3.169 26.803 1.00 96.38 98 GLU A CA 1
ATOM 751 C C . GLU A 1 98 ? -21.030 4.120 26.240 1.00 96.38 98 GLU A C 1
ATOM 753 O O . GLU A 1 98 ? -20.705 5.143 26.850 1.00 96.38 98 GLU A O 1
ATOM 758 N N . VAL A 1 99 ? -20.484 3.785 25.072 1.00 95.94 99 VAL A N 1
ATOM 759 C CA . VAL A 1 99 ? -19.578 4.639 24.302 1.00 95.94 99 VAL A CA 1
ATOM 760 C C . VAL A 1 99 ? -20.074 4.701 22.866 1.00 95.94 99 VAL A C 1
ATOM 762 O O . VAL A 1 99 ? -20.257 3.674 22.217 1.00 95.94 99 VAL A O 1
ATOM 765 N N . SER A 1 100 ? -20.237 5.913 22.344 1.00 94.81 100 SER A N 1
ATOM 766 C CA . SER A 1 100 ? -20.598 6.160 20.949 1.00 94.81 100 SER A CA 1
ATOM 767 C C . SER A 1 100 ? -19.676 7.199 20.330 1.00 94.81 100 SER A C 1
ATOM 769 O O . SER A 1 100 ? -19.323 8.173 20.994 1.00 94.81 100 SER A O 1
ATOM 771 N N . MET A 1 101 ? -19.340 7.033 19.052 1.00 93.38 101 MET A N 1
ATOM 772 C CA . MET A 1 101 ? -18.655 8.062 18.269 1.00 93.38 101 MET A CA 1
ATOM 773 C C . MET A 1 101 ? -19.535 8.522 17.112 1.00 93.38 101 MET A C 1
ATOM 775 O O . MET A 1 101 ? -20.132 7.702 16.413 1.00 93.38 101 MET A O 1
ATOM 779 N N . GLU A 1 102 ? -19.583 9.836 16.903 1.00 85.50 102 GLU A N 1
ATOM 780 C CA . GLU A 1 102 ? -20.052 10.409 15.643 1.00 85.50 102 GLU A CA 1
ATOM 781 C C . GLU A 1 102 ? -19.043 10.097 14.526 1.00 85.50 102 GLU A C 1
ATOM 783 O O . GLU A 1 102 ? -17.889 9.747 14.794 1.00 85.50 102 GLU A O 1
ATOM 788 N N . LYS A 1 103 ? -19.507 10.157 13.277 1.00 68.56 103 LYS A N 1
ATOM 789 C CA . LYS A 1 103 ? -18.647 9.985 12.104 1.00 68.56 103 LYS A CA 1
ATOM 790 C C . LYS A 1 103 ? -18.033 11.292 11.650 1.00 68.56 103 LYS A C 1
ATOM 792 O O . LYS A 1 103 ? -18.766 12.301 11.674 1.00 68.56 103 LYS A O 1
#

Foldseek 3Di:
DVVPDPDDDDDDDDDPPDDWWDWDDDDPPDDDDIDTDWDKDKDFDDPDPPDPVGDTDPVRMDIDIDTDDDDDDPDDDAWDKDKDWDDDPPDPGTDIDIDTDGD

Sequence (103 aa):
KKAGDQGHPFTFDIPVHLPCSVSLQPAPEDAGKPCGVDYEVKAYIANEEDNIDEKVEKKDTCRLIIRKIQYAPAELAAGPKADINKQFITADKPIPMEVSMEK

Organism: Culex pipiens (NCBI:txid7175)

Secondary structure (DSSP, 8-state):
-TT-TT------PPPTTSPPPEEEPPPTT--SPPEEE-EEEEEE--SSTT-TT----GGGEEEEEE---PPPPSS--PPPEEEEEE--TT-SS-EEEEEE---

InterPro domains:
  IPR000698 Arrestin [PTHR11792] (1-103)
  IPR011021 Arrestin-like, N-terminal [PF00339] (3-71)
  IPR014753 Arrestin, N-terminal [G3DSA:2.60.40.840] (1-73)
  IPR014756 Immunoglobulin E-set [SSF81296] (1-73)

pLDDT: mean 91.63, std 5.32, range [68.56, 97.19]